Protein AF-A0A8I1RCK2-F1 (afdb_monomer_lite)

pLDDT: mean 95.16, std 3.81, range [82.25, 98.75]

Radius of gyration: 11.53 Å; chains: 1; bounding box: 32×17×26 Å

Secondary structure (DSSP, 8-state):
-EEEEEETTB--GGGB-TTS-TTSEEE--SSS----B---SS-----EEEEESSS----------

Foldseek 3Di:
DKKFKDKQPAFQQVQAFPQADSRRIHDDPDPDDDGGTHDPDDDDDIDMDMGDPDPDDDDDDDDDD

Sequence (65 aa):
MRFRITLDGAPPGDSHGSDVDARGRGIVDGQRLYQLVRQDGPIVDRTFEIRFLDPGVQAYAFTFG

Structure (mmCIF, N/CA/C/O backbone):
data_AF-A0A8I1RCK2-F1
#
_entry.id   AF-A0A8I1RCK2-F1
#
loop_
_atom_site.group_PDB
_atom_site.id
_atom_site.type_symbol
_atom_site.label_atom_id
_atom_site.label_alt_id
_atom_site.label_comp_id
_atom_site.label_asym_id
_atom_site.label_entity_id
_atom_site.label_seq_id
_atom_site.pdbx_PDB_ins_code
_atom_site.Cartn_x
_atom_site.Cartn_y
_atom_site.Cartn_z
_atom_site.occupancy
_atom_site.B_iso_or_equiv
_atom_site.auth_seq_id
_atom_site.auth_comp_id
_atom_site.auth_asym_id
_atom_site.auth_atom_id
_atom_site.pdbx_PDB_model_num
ATOM 1 N N . MET A 1 1 ? -13.261 -1.702 6.155 1.00 95.00 1 MET A N 1
ATOM 2 C CA . MET A 1 1 ? -13.312 -0.485 5.309 1.00 95.00 1 MET A CA 1
ATOM 3 C C . MET A 1 1 ? -12.456 -0.716 4.079 1.00 95.00 1 MET A C 1
ATOM 5 O O . MET A 1 1 ? -11.315 -1.136 4.216 1.00 95.00 1 MET A O 1
ATOM 9 N N . ARG A 1 2 ? -13.005 -0.531 2.886 1.00 97.69 2 ARG A N 1
ATOM 10 C CA . ARG A 1 2 ? -12.340 -0.820 1.615 1.00 97.69 2 ARG A CA 1
ATOM 11 C C . ARG A 1 2 ? -11.407 0.316 1.227 1.00 97.69 2 ARG A C 1
ATOM 13 O O . ARG A 1 2 ? -11.724 1.491 1.420 1.00 97.69 2 ARG A O 1
ATOM 20 N N . PHE A 1 3 ? -10.298 -0.042 0.602 1.00 98.00 3 PHE A N 1
ATOM 21 C CA . PHE A 1 3 ? -9.390 0.914 -0.010 1.00 98.00 3 PHE A CA 1
ATOM 22 C C . PHE A 1 3 ? -8.872 0.403 -1.350 1.00 98.00 3 PHE A C 1
ATOM 24 O O . PHE A 1 3 ? -8.982 -0.784 -1.677 1.00 98.00 3 PHE A O 1
ATOM 31 N N . ARG A 1 4 ? -8.308 1.323 -2.129 1.00 98.50 4 ARG A N 1
ATOM 32 C CA . ARG A 1 4 ? -7.560 1.022 -3.344 1.00 98.50 4 ARG A CA 1
ATOM 33 C C . ARG A 1 4 ? -6.221 1.746 -3.330 1.00 98.50 4 ARG A C 1
ATOM 35 O O . ARG A 1 4 ? -6.179 2.901 -2.922 1.00 98.50 4 ARG A O 1
ATOM 42 N N . ILE A 1 5 ? -5.173 1.091 -3.808 1.00 98.56 5 ILE A N 1
ATOM 43 C CA . ILE A 1 5 ? -3.863 1.685 -4.049 1.00 98.56 5 ILE A CA 1
ATOM 44 C C . ILE A 1 5 ? -3.515 1.702 -5.535 1.00 98.56 5 ILE A C 1
ATOM 46 O O . ILE A 1 5 ? -4.032 0.897 -6.319 1.00 98.56 5 ILE A O 1
ATOM 50 N N . THR A 1 6 ? -2.593 2.586 -5.895 1.00 98.62 6 THR A N 1
ATOM 51 C CA . THR A 1 6 ? -1.909 2.588 -7.190 1.00 98.62 6 THR A CA 1
ATOM 52 C C . THR A 1 6 ? -0.433 2.923 -7.025 1.00 98.62 6 THR A C 1
ATOM 54 O O . THR A 1 6 ? -0.062 3.647 -6.101 1.00 98.62 6 THR A O 1
ATOM 57 N N . LEU A 1 7 ? 0.379 2.440 -7.961 1.00 96.62 7 LEU A N 1
ATOM 58 C CA . LEU A 1 7 ? 1.764 2.849 -8.170 1.00 96.62 7 LEU A CA 1
ATOM 59 C C . LEU A 1 7 ? 1.855 3.556 -9.519 1.00 96.62 7 LEU A C 1
ATOM 61 O O . LEU A 1 7 ? 1.428 3.003 -10.529 1.00 96.62 7 LEU A O 1
ATOM 65 N N . ASP A 1 8 ? 2.347 4.793 -9.520 1.00 96.62 8 ASP A N 1
ATOM 66 C CA . ASP A 1 8 ? 2.444 5.655 -10.705 1.00 96.62 8 ASP A CA 1
ATOM 67 C C . ASP A 1 8 ? 1.115 5.747 -11.487 1.00 96.62 8 ASP A C 1
ATOM 69 O O . ASP A 1 8 ? 1.074 5.761 -12.715 1.00 96.62 8 ASP A O 1
ATOM 73 N N . GLY A 1 9 ? -0.009 5.761 -10.761 1.00 98.19 9 GLY A N 1
ATOM 74 C CA . GLY A 1 9 ? -1.363 5.802 -11.327 1.00 98.19 9 GLY A CA 1
ATOM 75 C C . GLY A 1 9 ? -1.900 4.465 -11.864 1.00 98.19 9 GLY A C 1
ATOM 76 O O . GLY A 1 9 ? -3.058 4.405 -12.281 1.00 98.19 9 GLY A O 1
ATOM 77 N N . ALA A 1 10 ? -1.121 3.380 -11.818 1.00 97.94 10 ALA A N 1
ATOM 78 C CA . ALA A 1 10 ? -1.515 2.046 -12.272 1.00 97.94 10 ALA A CA 1
ATOM 79 C C . ALA A 1 10 ? -1.749 1.063 -11.102 1.00 97.94 10 ALA A C 1
ATOM 81 O O . ALA A 1 10 ? -1.266 1.283 -9.989 1.00 97.94 10 ALA A O 1
ATOM 82 N N . PRO A 1 11 ? -2.498 -0.040 -11.308 1.00 98.12 11 PRO A N 1
ATOM 83 C CA . PRO A 1 11 ? -2.551 -1.128 -10.334 1.00 98.12 11 PRO A CA 1
ATOM 84 C C . PRO A 1 11 ? -1.150 -1.698 -10.050 1.00 98.12 11 PRO A C 1
ATOM 86 O O . PRO A 1 11 ? -0.335 -1.754 -10.969 1.00 98.12 11 PRO A O 1
ATOM 89 N N . PRO A 1 12 ? -0.877 -2.169 -8.820 1.00 97.06 12 PRO A N 1
ATOM 90 C CA . PRO A 1 12 ? 0.450 -2.651 -8.439 1.00 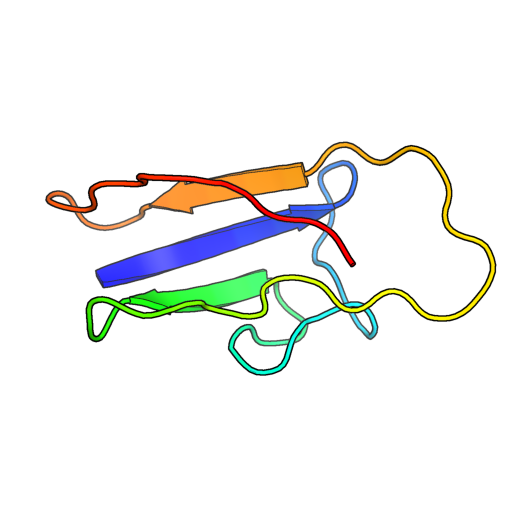97.06 12 PRO A CA 1
ATOM 91 C C . PRO A 1 12 ? 0.879 -3.931 -9.174 1.00 97.06 12 PRO A C 1
ATOM 93 O O . PRO A 1 12 ? 2.075 -4.199 -9.247 1.00 97.06 12 PRO A O 1
ATOM 96 N N . GLY A 1 13 ? -0.057 -4.719 -9.723 1.00 97.25 13 GLY A N 1
ATOM 97 C CA . GLY A 1 13 ? 0.274 -5.982 -10.387 1.00 97.25 13 GLY A CA 1
ATOM 98 C C . GLY A 1 13 ? 1.035 -6.900 -9.435 1.00 97.25 13 GLY A C 1
ATOM 99 O O . GLY A 1 13 ? 0.684 -6.963 -8.261 1.00 97.25 13 GLY A O 1
ATOM 100 N N . ASP A 1 14 ? 2.101 -7.535 -9.916 1.00 96.44 14 ASP A N 1
ATOM 101 C CA . ASP A 1 14 ? 2.959 -8.425 -9.119 1.00 96.44 14 ASP A CA 1
ATOM 102 C C . ASP A 1 14 ? 3.662 -7.713 -7.952 1.00 96.44 14 ASP A C 1
ATOM 104 O O . ASP A 1 14 ? 4.098 -8.364 -7.012 1.00 96.44 14 ASP A O 1
ATOM 108 N N . SER A 1 15 ? 3.722 -6.374 -7.958 1.00 95.88 15 SER A N 1
ATOM 109 C CA . SER A 1 15 ? 4.270 -5.595 -6.841 1.00 95.88 15 SER A CA 1
ATOM 110 C C . SER A 1 15 ? 3.293 -5.407 -5.673 1.00 95.88 15 SER A C 1
ATOM 112 O O . SER A 1 15 ? 3.509 -4.557 -4.804 1.00 95.88 15 SER A O 1
ATOM 114 N N . HIS A 1 16 ? 2.173 -6.131 -5.655 1.00 97.81 16 HIS A N 1
ATOM 115 C CA . HIS A 1 16 ? 1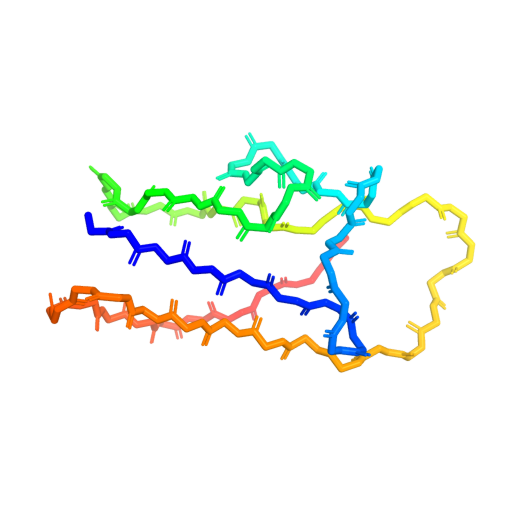.216 -6.058 -4.559 1.00 97.81 16 HIS A CA 1
ATOM 116 C C . HIS A 1 16 ? 1.807 -6.652 -3.269 1.00 97.81 16 HIS A C 1
ATOM 118 O O . HIS A 1 16 ? 2.537 -7.640 -3.285 1.00 97.81 16 HIS A O 1
ATOM 124 N N . GLY A 1 17 ? 1.501 -6.035 -2.128 1.00 97.44 17 GLY A N 1
ATOM 125 C CA . GLY A 1 17 ? 1.845 -6.605 -0.827 1.00 97.44 17 GLY A CA 1
ATOM 126 C C . GLY A 1 17 ? 0.895 -7.735 -0.415 1.00 97.44 17 GLY A C 1
ATOM 127 O O . GLY A 1 17 ? -0.081 -8.032 -1.105 1.00 97.44 17 GLY A O 1
ATOM 128 N N . SER A 1 18 ? 1.150 -8.357 0.738 1.00 97.75 18 SER A N 1
ATOM 129 C CA . S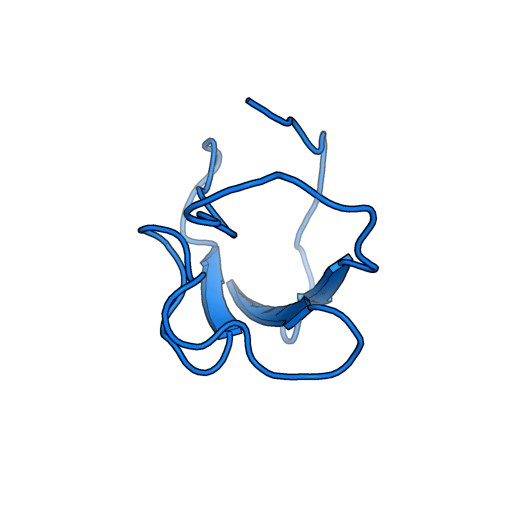ER A 1 18 ? 0.316 -9.459 1.244 1.00 97.75 18 SER A CA 1
ATOM 130 C C . SER A 1 18 ? -1.125 -9.064 1.575 1.00 97.75 18 SER A C 1
ATOM 132 O O . SER A 1 18 ? -2.005 -9.921 1.557 1.00 97.75 18 SER A O 1
ATOM 134 N N . ASP A 1 19 ? -1.379 -7.789 1.879 1.00 98.38 19 ASP A N 1
ATOM 135 C CA . ASP A 1 19 ? -2.701 -7.298 2.291 1.00 98.38 19 ASP A CA 1
ATOM 136 C C . ASP A 1 19 ? -3.489 -6.634 1.145 1.00 98.38 19 ASP A C 1
ATOM 138 O O . ASP A 1 19 ? -4.548 -6.036 1.364 1.00 98.38 19 ASP A O 1
ATOM 142 N N . VAL A 1 20 ? -2.971 -6.698 -0.084 1.00 98.50 20 VAL A N 1
ATOM 143 C CA . VAL A 1 20 ? -3.540 -6.038 -1.263 1.00 98.50 20 VAL A CA 1
ATOM 144 C C . VAL A 1 20 ? -3.553 -7.020 -2.426 1.00 98.50 20 VAL A C 1
ATOM 146 O O . VAL A 1 20 ? -2.586 -7.735 -2.646 1.00 98.50 20 VAL A O 1
ATOM 149 N N . ASP A 1 21 ? -4.637 -7.061 -3.199 1.00 98.50 21 ASP A N 1
ATOM 150 C CA . ASP A 1 21 ? -4.664 -7.853 -4.432 1.00 98.50 21 ASP A CA 1
ATOM 151 C C . ASP A 1 21 ? -3.886 -7.182 -5.585 1.00 98.50 21 ASP A C 1
ATOM 153 O O . ASP A 1 21 ? -3.606 -5.983 -5.567 1.00 98.50 21 ASP A O 1
ATOM 157 N N . ALA A 1 22 ? -3.603 -7.923 -6.660 1.00 98.06 22 ALA A N 1
ATOM 158 C CA . ALA A 1 22 ? -2.896 -7.389 -7.835 1.00 98.06 22 ALA A CA 1
ATOM 159 C C . ALA A 1 22 ? -3.600 -6.188 -8.515 1.00 98.06 22 ALA A C 1
ATOM 161 O O . ALA A 1 22 ? -2.983 -5.432 -9.268 1.00 98.06 22 ALA A O 1
ATOM 162 N N . ARG A 1 23 ? -4.901 -5.973 -8.256 1.00 98.44 23 ARG A N 1
ATOM 163 C CA . ARG A 1 23 ? -5.663 -4.808 -8.746 1.00 98.44 23 ARG A CA 1
ATOM 164 C C . ARG A 1 23 ? -5.588 -3.605 -7.798 1.00 98.44 23 ARG A C 1
ATOM 166 O O . ARG A 1 23 ? -6.209 -2.574 -8.078 1.00 98.44 23 ARG A O 1
ATOM 173 N N . GLY A 1 24 ? -4.839 -3.723 -6.707 1.00 98.56 24 GLY A N 1
ATOM 174 C CA . GLY A 1 24 ? -4.618 -2.683 -5.717 1.00 98.56 24 GLY A CA 1
ATOM 175 C C . GLY A 1 24 ? -5.711 -2.602 -4.660 1.00 98.56 24 GLY A C 1
ATOM 176 O O . GLY A 1 24 ? -5.825 -1.567 -4.019 1.00 98.56 24 GLY A O 1
ATOM 177 N N . ARG A 1 25 ? -6.568 -3.611 -4.486 1.00 98.75 25 ARG A N 1
ATOM 178 C CA . ARG A 1 25 ? -7.694 -3.545 -3.537 1.00 98.75 25 ARG A CA 1
ATOM 179 C C . ARG A 1 25 ? -7.344 -4.234 -2.226 1.00 98.75 25 ARG A C 1
ATOM 181 O O . ARG A 1 25 ? -6.763 -5.314 -2.239 1.00 98.75 25 ARG A O 1
ATOM 188 N N . GLY A 1 26 ? -7.784 -3.646 -1.119 1.00 98.31 26 GLY A N 1
ATOM 189 C CA . GLY A 1 26 ? -7.651 -4.237 0.210 1.00 98.31 26 GLY A CA 1
ATOM 190 C C . GLY A 1 26 ? -8.764 -3.805 1.162 1.00 98.31 26 GLY A C 1
ATOM 191 O O . GLY A 1 26 ? -9.628 -2.981 0.829 1.00 98.31 26 GLY A O 1
ATOM 192 N N . ILE A 1 27 ? -8.754 -4.396 2.356 1.00 97.75 27 ILE A N 1
ATOM 193 C CA . ILE A 1 27 ? -9.710 -4.115 3.428 1.00 97.75 27 ILE A CA 1
ATOM 194 C C . ILE A 1 27 ? -8.933 -3.802 4.704 1.00 97.75 27 ILE A C 1
ATOM 196 O O . ILE A 1 27 ? -8.116 -4.596 5.150 1.00 97.75 27 ILE A O 1
ATOM 200 N N . VAL A 1 28 ? -9.230 -2.654 5.312 1.00 96.38 28 VAL A N 1
ATOM 201 C CA . VAL A 1 28 ? -8.885 -2.384 6.709 1.00 96.38 28 VAL A CA 1
ATOM 202 C C . VAL A 1 28 ? -9.896 -3.114 7.589 1.00 96.38 28 VAL A C 1
ATOM 204 O O . VAL A 1 28 ? -11.089 -2.783 7.564 1.00 96.38 28 VAL A O 1
ATOM 207 N N . ASP A 1 29 ? -9.423 -4.096 8.343 1.00 95.12 29 ASP A N 1
ATOM 208 C CA . ASP A 1 29 ? -10.191 -4.962 9.250 1.00 95.12 29 ASP A CA 1
ATOM 209 C C . ASP A 1 29 ? -9.651 -4.942 10.697 1.00 95.12 29 ASP A C 1
ATOM 21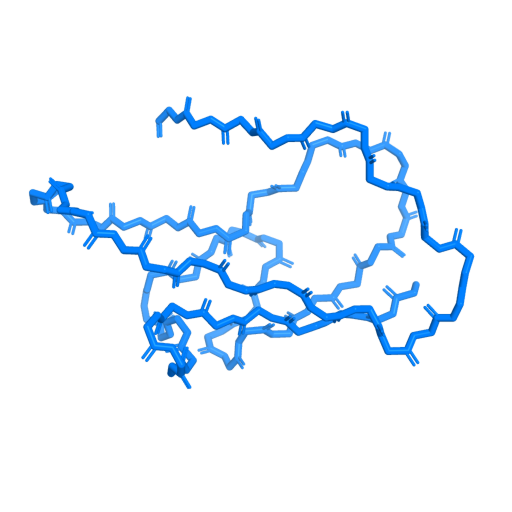1 O O . ASP A 1 29 ? -10.217 -5.572 11.585 1.00 95.12 29 ASP A O 1
ATOM 215 N N . GLY A 1 30 ? -8.600 -4.163 10.962 1.00 94.94 30 GLY A N 1
ATOM 216 C CA . GLY A 1 30 ? -8.056 -3.928 12.299 1.00 94.94 30 GLY A CA 1
ATOM 217 C C . GLY A 1 30 ? -6.937 -2.883 12.336 1.00 94.94 30 GLY A C 1
ATOM 218 O O . GLY A 1 30 ? -6.477 -2.396 11.302 1.00 94.94 30 GLY A O 1
ATOM 219 N N . GLN A 1 31 ? -6.473 -2.543 13.538 1.00 94.88 31 GLN A N 1
ATOM 220 C CA . GLN A 1 31 ? -5.339 -1.638 13.745 1.00 94.88 31 GLN A CA 1
ATOM 221 C C . GLN A 1 31 ? -4.030 -2.436 13.778 1.00 94.88 31 GLN A C 1
ATOM 223 O O . GLN A 1 31 ? -3.629 -2.956 14.816 1.00 94.88 31 GLN A O 1
ATOM 228 N N . ARG A 1 32 ? -3.369 -2.548 12.626 1.00 95.31 32 ARG A N 1
ATOM 229 C CA . ARG A 1 32 ? -2.071 -3.220 12.471 1.00 95.31 32 ARG A CA 1
ATOM 230 C C . ARG A 1 32 ? -1.273 -2.598 11.328 1.00 95.31 32 ARG A C 1
ATOM 232 O O . ARG A 1 32 ? -1.774 -1.721 10.628 1.00 95.31 32 ARG A O 1
ATOM 239 N N . LEU A 1 33 ? -0.054 -3.085 11.123 1.00 96.38 33 LEU A N 1
ATOM 240 C CA . LEU A 1 33 ? 0.685 -2.838 9.890 1.00 96.38 33 LEU A CA 1
ATOM 241 C C . LEU A 1 33 ? 0.092 -3.676 8.753 1.00 96.38 33 LEU A C 1
ATOM 243 O O . LEU A 1 33 ? -0.161 -4.866 8.928 1.00 96.38 33 LEU A O 1
ATOM 247 N N . TYR A 1 34 ? -0.108 -3.032 7.607 1.00 97.62 34 TYR A N 1
ATOM 248 C CA . TYR A 1 34 ? -0.543 -3.660 6.363 1.00 97.62 34 TYR A CA 1
ATOM 249 C C . TYR A 1 34 ? 0.596 -3.548 5.357 1.00 97.62 34 TYR A C 1
ATOM 251 O O . TYR A 1 34 ? 1.102 -2.448 5.120 1.00 97.62 34 TYR A O 1
ATOM 259 N N . GLN A 1 35 ? 0.993 -4.661 4.749 1.00 97.69 35 GLN A N 1
ATOM 260 C CA . GLN A 1 35 ? 1.949 -4.637 3.653 1.00 97.69 35 GLN A CA 1
ATOM 261 C C . GLN A 1 35 ? 1.196 -4.337 2.356 1.00 97.69 35 GLN A C 1
ATOM 263 O O . GLN A 1 35 ? 0.482 -5.184 1.818 1.00 97.69 35 GLN A O 1
ATOM 268 N N . LEU A 1 36 ? 1.348 -3.104 1.869 1.00 97.75 36 LEU A N 1
ATOM 269 C CA . LEU A 1 36 ? 0.589 -2.599 0.722 1.00 97.75 36 LEU A CA 1
ATOM 270 C C . LEU A 1 36 ? 1.272 -2.880 -0.618 1.00 97.75 36 LEU A C 1
ATOM 272 O O . LEU A 1 36 ? 0.613 -3.206 -1.603 1.00 97.75 36 LEU A O 1
ATOM 276 N N . VAL A 1 37 ? 2.595 -2.761 -0.644 1.00 96.31 37 VAL A N 1
ATOM 277 C CA . VAL A 1 37 ? 3.434 -2.893 -1.836 1.00 96.31 37 VAL A CA 1
ATOM 278 C C . VAL A 1 37 ? 4.636 -3.754 -1.479 1.00 96.31 37 VAL A C 1
ATOM 280 O O . VAL A 1 37 ? 5.207 -3.604 -0.399 1.00 96.31 37 VAL A O 1
ATOM 283 N N . ARG A 1 38 ? 5.022 -4.636 -2.395 1.00 95.12 38 ARG A N 1
ATOM 284 C CA . ARG A 1 38 ? 6.243 -5.434 -2.338 1.00 95.12 38 ARG A CA 1
ATOM 285 C C . ARG A 1 38 ? 6.879 -5.421 -3.724 1.00 95.12 38 ARG A C 1
ATOM 287 O O . ARG A 1 38 ? 6.455 -6.162 -4.596 1.00 95.12 38 ARG A O 1
ATOM 294 N N . GLN A 1 39 ? 7.846 -4.535 -3.940 1.00 90.50 39 GLN A N 1
ATOM 295 C CA . GLN A 1 39 ? 8.560 -4.451 -5.217 1.00 90.50 39 GLN A CA 1
ATOM 296 C C . GLN A 1 39 ? 9.755 -5.404 -5.212 1.00 90.50 39 GLN A C 1
ATOM 298 O O . GLN A 1 39 ? 10.537 -5.405 -4.262 1.00 90.50 39 GLN A O 1
ATOM 303 N N . ASP A 1 40 ? 9.903 -6.173 -6.287 1.00 86.44 40 ASP A N 1
ATOM 304 C CA . ASP A 1 40 ? 11.105 -6.957 -6.552 1.00 86.44 40 ASP A CA 1
ATOM 305 C C . ASP A 1 40 ? 12.078 -6.162 -7.436 1.00 86.44 40 ASP A C 1
ATOM 307 O O . ASP A 1 40 ? 11.676 -5.376 -8.296 1.00 86.44 40 ASP A O 1
ATOM 311 N N . GLY A 1 41 ? 13.377 -6.401 -7.252 1.00 84.69 41 GLY A N 1
ATOM 312 C CA . GLY A 1 41 ? 14.431 -5.741 -8.023 1.00 84.69 41 GLY A CA 1
ATOM 313 C C . GLY A 1 41 ? 14.835 -4.366 -7.473 1.00 84.69 41 GLY A C 1
ATOM 314 O O . GLY A 1 41 ? 14.589 -4.063 -6.304 1.00 84.69 41 GLY A O 1
ATOM 315 N N . PRO A 1 42 ? 15.532 -3.544 -8.279 1.00 86.31 42 PRO A N 1
ATOM 316 C CA . PRO A 1 42 ? 15.997 -2.235 -7.842 1.00 86.31 42 PRO A CA 1
ATOM 317 C C . PRO A 1 42 ? 14.829 -1.335 -7.436 1.00 86.31 42 PRO A C 1
ATOM 319 O O . PRO A 1 42 ? 13.930 -1.073 -8.237 1.00 86.31 42 PRO A O 1
ATOM 322 N N . ILE A 1 43 ? 14.868 -0.832 -6.202 1.00 82.25 43 ILE A N 1
ATOM 323 C CA . ILE A 1 43 ? 13.912 0.171 -5.738 1.00 82.25 43 ILE A CA 1
ATOM 324 C C . ILE A 1 43 ? 14.205 1.482 -6.466 1.00 82.25 43 ILE A C 1
ATOM 326 O O . ILE A 1 43 ? 15.321 2.000 -6.418 1.00 82.25 43 ILE A O 1
ATOM 330 N N . VAL A 1 44 ? 13.186 2.000 -7.141 1.00 87.50 44 VAL A N 1
ATOM 331 C CA . VAL A 1 44 ? 13.197 3.304 -7.804 1.00 87.50 44 VAL A CA 1
ATOM 332 C C . VAL A 1 44 ? 12.154 4.205 -7.160 1.00 87.50 44 VAL A C 1
ATOM 334 O O . VAL A 1 44 ? 11.230 3.722 -6.500 1.00 87.50 44 VAL A O 1
ATOM 337 N N . ASP A 1 45 ? 12.278 5.508 -7.381 1.00 92.19 45 ASP A N 1
ATOM 338 C CA . ASP A 1 45 ? 11.266 6.462 -6.943 1.00 92.19 45 ASP A CA 1
ATOM 339 C C . ASP A 1 45 ? 9.926 6.170 -7.636 1.00 92.19 45 ASP A C 1
ATOM 341 O O . ASP A 1 45 ? 9.858 5.967 -8.851 1.00 92.19 45 ASP A O 1
ATOM 345 N N . ARG A 1 46 ? 8.853 6.133 -6.841 1.00 91.75 46 ARG A N 1
ATOM 346 C CA . ARG A 1 46 ? 7.484 5.832 -7.277 1.00 91.75 46 ARG A CA 1
ATOM 347 C C . ARG A 1 46 ? 6.498 6.748 -6.575 1.00 91.75 46 ARG A C 1
ATOM 349 O O . ARG A 1 46 ? 6.653 7.049 -5.392 1.00 91.75 46 ARG A O 1
ATOM 356 N N . THR A 1 47 ? 5.427 7.108 -7.270 1.00 96.25 47 THR A N 1
ATOM 357 C CA . THR A 1 47 ? 4.264 7.734 -6.637 1.00 96.25 47 THR A CA 1
ATOM 358 C C . THR A 1 47 ? 3.310 6.652 -6.158 1.00 96.25 47 THR A C 1
ATOM 360 O O . THR A 1 47 ? 2.729 5.919 -6.955 1.00 96.25 47 THR A O 1
ATOM 363 N N . PHE A 1 48 ? 3.117 6.574 -4.847 1.00 96.19 48 PHE A N 1
ATOM 364 C CA . PHE A 1 48 ? 2.097 5.737 -4.231 1.00 96.19 48 PHE A CA 1
ATOM 365 C C . PHE A 1 48 ? 0.857 6.579 -3.902 1.00 96.19 48 PHE A C 1
ATOM 367 O O . PHE A 1 48 ? 0.961 7.603 -3.230 1.00 96.19 48 PHE A O 1
ATOM 374 N N . GLU A 1 49 ? -0.319 6.126 -4.336 1.00 98.38 49 GLU A N 1
ATOM 375 C CA . GLU A 1 49 ? -1.610 6.681 -3.906 1.00 98.38 49 GLU A CA 1
ATOM 376 C C . GLU A 1 49 ? -2.397 5.601 -3.162 1.00 98.38 49 GLU A C 1
ATOM 378 O O . GLU A 1 49 ? -2.449 4.452 -3.602 1.00 98.38 49 GLU A O 1
ATOM 383 N N . ILE A 1 50 ? -3.061 5.989 -2.071 1.00 98.00 50 ILE A N 1
ATOM 384 C CA . ILE A 1 50 ? -4.091 5.193 -1.403 1.00 98.00 50 ILE A CA 1
ATOM 385 C C . ILE A 1 50 ? -5.383 5.998 -1.297 1.00 98.00 50 ILE A C 1
ATOM 387 O O . ILE A 1 50 ? -5.389 7.157 -0.889 1.00 98.00 50 ILE A O 1
ATOM 391 N N . ARG A 1 51 ? -6.499 5.354 -1.635 1.00 97.69 51 ARG A N 1
ATOM 392 C CA . ARG A 1 51 ? -7.845 5.915 -1.554 1.00 97.69 51 ARG A CA 1
ATOM 393 C C . ARG A 1 51 ? -8.733 5.041 -0.689 1.00 97.69 51 ARG A C 1
ATOM 395 O O . ARG A 1 51 ? -8.985 3.884 -1.025 1.00 97.69 51 ARG A O 1
ATOM 402 N N . PHE A 1 52 ? -9.260 5.616 0.383 1.00 96.69 52 PHE A N 1
ATOM 403 C CA . PHE A 1 52 ? -10.274 4.976 1.216 1.00 96.69 52 PHE A CA 1
ATOM 404 C C . PHE A 1 52 ? -11.653 5.184 0.590 1.00 96.69 52 PHE A C 1
ATOM 406 O O . PHE A 1 52 ? -12.030 6.304 0.253 1.00 96.69 52 PHE A O 1
ATOM 413 N N . LEU A 1 53 ? -12.373 4.086 0.366 1.00 96.75 53 LEU A N 1
ATOM 414 C CA . LEU A 1 53 ? -13.673 4.079 -0.315 1.00 96.75 53 LEU A CA 1
ATOM 415 C C . LEU A 1 53 ? -14.845 4.146 0.667 1.00 96.75 53 LEU A C 1
ATOM 417 O O . LEU A 1 53 ? -15.968 4.431 0.262 1.00 96.75 53 LEU A O 1
ATOM 421 N N . ASP A 1 54 ? -14.568 3.877 1.941 1.00 94.06 54 ASP A N 1
ATOM 422 C CA . ASP A 1 54 ? -15.506 3.994 3.046 1.00 94.06 54 ASP A CA 1
ATOM 423 C C . ASP A 1 54 ? -14.928 5.002 4.069 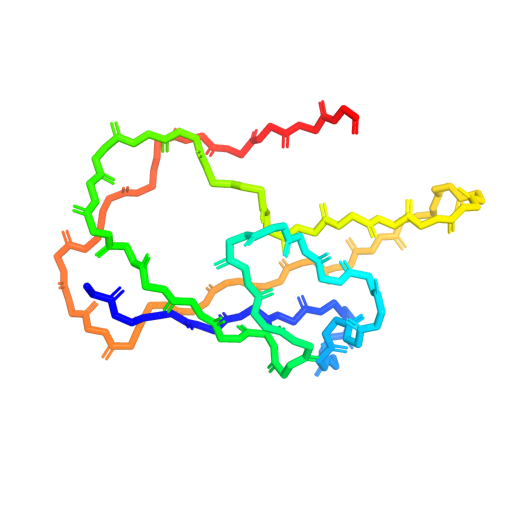1.00 94.06 54 ASP A C 1
ATOM 425 O O . ASP A 1 54 ? -13.702 5.065 4.233 1.00 94.06 54 ASP A O 1
ATOM 429 N N . PRO A 1 55 ? -15.766 5.801 4.755 1.00 93.94 55 PRO A N 1
ATOM 430 C CA . PRO A 1 55 ? -15.307 6.760 5.760 1.00 93.94 55 PRO A CA 1
ATOM 431 C C . PRO A 1 55 ? -14.808 6.067 7.041 1.00 93.94 55 PRO A C 1
ATOM 433 O O . PRO A 1 55 ? -15.086 4.894 7.277 1.00 93.94 55 PRO A O 1
ATOM 436 N N . GLY A 1 56 ? -14.117 6.825 7.902 1.00 90.06 56 GLY A N 1
ATOM 437 C CA . GLY A 1 56 ? -13.732 6.386 9.253 1.00 90.06 56 GLY A CA 1
ATOM 438 C C . GLY A 1 56 ? -12.323 5.801 9.382 1.00 90.06 56 GLY A C 1
ATOM 439 O O . GLY A 1 56 ? -11.912 5.456 10.488 1.00 90.06 56 GLY A O 1
ATOM 440 N N . VAL A 1 57 ? -11.559 5.725 8.290 1.00 93.25 57 VAL A N 1
ATOM 441 C CA . VAL A 1 57 ? -10.151 5.320 8.358 1.00 93.25 57 VAL A CA 1
ATOM 442 C C . VAL A 1 57 ? -9.293 6.442 8.942 1.00 93.25 57 VAL A C 1
ATOM 444 O O . VAL A 1 57 ? -9.427 7.605 8.563 1.00 93.25 57 VAL A O 1
ATOM 447 N N . GLN A 1 58 ? -8.368 6.068 9.823 1.00 91.75 58 GLN A N 1
ATOM 448 C CA . GLN A 1 58 ? -7.283 6.917 10.301 1.00 91.75 58 GLN A CA 1
ATOM 449 C C . GLN A 1 58 ? -5.952 6.287 9.887 1.00 91.75 58 GLN A C 1
ATOM 451 O O . GLN A 1 58 ? -5.695 5.120 10.182 1.00 91.75 58 GLN A O 1
ATOM 456 N N . ALA A 1 59 ? -5.116 7.050 9.187 1.00 90.06 59 ALA A N 1
ATOM 457 C CA . ALA A 1 59 ? -3.757 6.646 8.844 1.00 90.06 59 ALA A CA 1
ATOM 458 C C . ALA A 1 59 ? -2.782 7.320 9.817 1.00 90.06 59 ALA A C 1
ATOM 460 O O . ALA A 1 59 ? -2.797 8.541 9.950 1.00 90.06 59 ALA A O 1
ATOM 461 N N . TYR A 1 60 ? -1.951 6.528 10.497 1.00 92.00 60 TYR A N 1
ATOM 462 C CA . TYR A 1 60 ? -1.008 7.036 11.503 1.00 92.00 60 TYR A CA 1
ATOM 463 C C . TYR A 1 60 ? 0.407 7.206 10.956 1.00 92.00 60 TYR A C 1
ATOM 465 O O . TYR A 1 60 ? 1.091 8.165 11.297 1.00 92.00 60 TYR A O 1
ATOM 473 N N . ALA A 1 61 ? 0.854 6.271 10.119 1.00 94.81 61 ALA A N 1
ATOM 474 C CA . ALA A 1 61 ? 2.187 6.279 9.543 1.00 94.81 61 ALA A CA 1
ATOM 475 C C . ALA A 1 61 ? 2.213 5.501 8.225 1.00 94.81 61 ALA A C 1
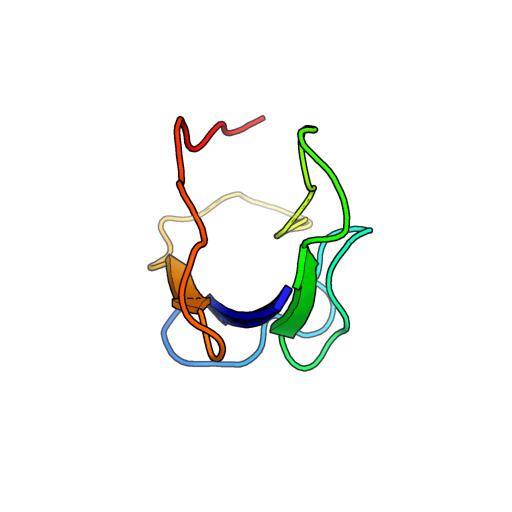ATOM 477 O O . ALA A 1 61 ? 1.448 4.555 8.034 1.00 94.81 61 ALA A O 1
ATOM 478 N N . PHE A 1 62 ? 3.156 5.875 7.366 1.00 94.25 62 PHE A N 1
ATOM 479 C CA . PHE A 1 62 ? 3.655 5.037 6.282 1.00 94.25 62 PHE A CA 1
ATOM 480 C C . PHE A 1 62 ? 5.094 4.657 6.617 1.00 94.25 62 PHE A C 1
ATOM 482 O O . PHE A 1 62 ? 5.867 5.495 7.078 1.00 94.25 62 PHE A O 1
ATOM 489 N N . THR A 1 63 ? 5.436 3.388 6.422 1.00 94.62 63 THR A N 1
ATOM 490 C CA . THR A 1 63 ? 6.773 2.853 6.709 1.00 94.62 63 THR A CA 1
ATOM 491 C C . THR A 1 63 ? 7.296 2.122 5.480 1.00 94.62 63 THR A C 1
ATOM 493 O O . THR A 1 63 ? 6.503 1.616 4.686 1.00 94.62 63 THR A O 1
ATOM 496 N N . PHE A 1 64 ? 8.618 2.101 5.322 1.00 90.81 64 PHE A N 1
ATOM 497 C CA . PHE A 1 64 ? 9.323 1.536 4.173 1.00 90.81 64 PHE A CA 1
ATOM 498 C C . PHE A 1 64 ? 10.428 0.607 4.685 1.00 90.81 64 PHE A C 1
ATOM 500 O O . PHE A 1 64 ? 11.029 0.902 5.722 1.00 90.81 64 PHE A O 1
ATOM 507 N N . GLY A 1 65 ? 10.682 -0.493 3.976 1.00 87.88 65 GLY A N 1
ATOM 508 C CA . GLY A 1 65 ? 11.691 -1.496 4.317 1.00 87.88 65 GLY A CA 1
ATOM 509 C C . GLY A 1 65 ? 11.804 -2.583 3.263 1.00 87.88 65 GLY A C 1
ATOM 510 O O . GLY A 1 65 ? 10.985 -2.562 2.316 1.00 87.88 65 GLY A O 1
#